Protein AF-A0A0Q9XT95-F1 (afdb_monomer_lite)

Secondary structure (DSSP, 8-state):
-HHHHHHHHHHH--PPPPTT----HHHHHHHHHHHHHHHHHHHHHTTT-S-HHHHHHHHHHHHH---S------

InterPro domains:
  IPR039532 Transcriptional regulator TetR, C-terminal, Firmicutes type [PF14278] (3-63)

Radius of gyration: 14.27 Å; chains: 1; bounding box: 34×25×33 Å

Organism: NCBI:txid217031

Foldseek 3Di:
DLVVLLVVQVVPDDDDDDPPDPDDVSVVSSVLSVVVVVVVVVCVVVVVPDPPVVVVVVSVCVVPDDDPDDDDDD

Sequence (74 aa):
MAKAIEELFIEEYQYELEEGTNLDPKWLYIYRSHGIAGLVIRWIEDGFTPSPYYMSEQIIKLMLTTTEVFRVKN

Structure (mmCIF, N/CA/C/O backbone):
data_AF-A0A0Q9XT95-F1
#
_entry.id   AF-A0A0Q9XT95-F1
#
loop_
_atom_site.group_PDB
_atom_site.id
_atom_site.type_symbol
_atom_site.label_atom_id
_atom_site.label_alt_id
_atom_site.label_comp_id
_atom_site.label_asym_id
_atom_site.label_entity_id
_atom_site.label_seq_id
_atom_site.pdbx_PDB_ins_code
_atom_site.Cartn_x
_ato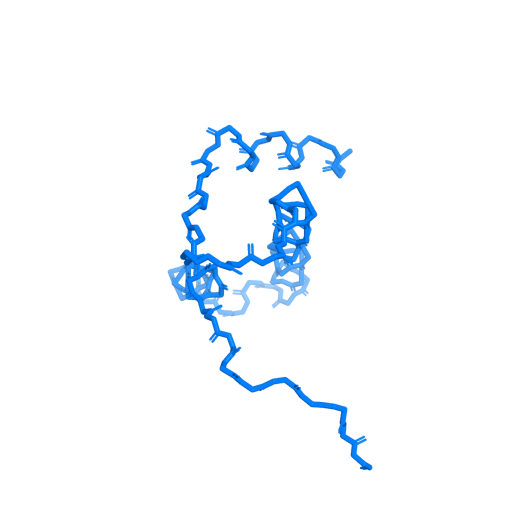m_site.Cartn_y
_atom_site.Cartn_z
_atom_site.occupancy
_atom_site.B_iso_or_equiv
_atom_site.auth_seq_id
_atom_site.auth_comp_id
_atom_site.auth_asym_id
_atom_site.auth_atom_id
_atom_site.pdbx_PDB_model_num
ATOM 1 N N . MET A 1 1 ? 14.191 -8.487 5.972 1.00 61.66 1 MET A N 1
ATOM 2 C CA . MET A 1 1 ? 13.657 -7.616 4.901 1.00 61.66 1 MET A CA 1
ATOM 3 C C . MET A 1 1 ? 12.241 -7.160 5.212 1.00 61.66 1 MET A C 1
ATOM 5 O O . MET A 1 1 ? 12.081 -5.969 5.398 1.00 61.66 1 MET A O 1
ATOM 9 N N . ALA A 1 2 ? 11.272 -8.069 5.392 1.00 72.19 2 ALA A N 1
ATOM 10 C CA . ALA A 1 2 ? 9.891 -7.742 5.791 1.00 72.19 2 ALA A CA 1
ATOM 11 C C . ALA A 1 2 ? 9.790 -6.706 6.934 1.00 72.19 2 ALA A C 1
ATOM 13 O O . ALA A 1 2 ? 9.243 -5.629 6.744 1.00 72.19 2 ALA A O 1
ATOM 14 N N . LYS A 1 3 ? 10.445 -6.981 8.068 1.00 80.44 3 LYS A N 1
ATOM 15 C CA . LYS A 1 3 ? 10.425 -6.099 9.244 1.00 80.44 3 LYS A CA 1
ATOM 16 C C . LYS A 1 3 ? 11.029 -4.702 9.015 1.00 80.44 3 LYS A C 1
ATOM 18 O O . LYS A 1 3 ? 10.527 -3.734 9.557 1.00 80.44 3 LYS A O 1
ATOM 23 N N . ALA A 1 4 ? 12.067 -4.589 8.184 1.00 83.75 4 ALA A N 1
ATOM 24 C CA . ALA A 1 4 ? 12.694 -3.296 7.894 1.00 83.75 4 ALA A CA 1
ATOM 25 C C . ALA A 1 4 ? 11.797 -2.410 7.011 1.00 83.75 4 ALA A C 1
ATOM 27 O O . ALA A 1 4 ? 11.773 -1.197 7.169 1.00 83.75 4 ALA A O 1
ATOM 28 N N . ILE A 1 5 ? 11.040 -3.022 6.093 1.00 81.94 5 ILE A N 1
ATOM 29 C CA . ILE A 1 5 ? 10.040 -2.316 5.280 1.00 81.94 5 ILE A CA 1
ATOM 30 C C . ILE A 1 5 ? 8.899 -1.819 6.170 1.00 81.94 5 ILE A C 1
ATOM 32 O O . ILE A 1 5 ? 8.450 -0.692 6.003 1.00 81.94 5 ILE A O 1
ATOM 36 N N . GLU A 1 6 ? 8.455 -2.635 7.128 1.00 84.81 6 GLU A N 1
ATOM 37 C CA . GLU A 1 6 ? 7.443 -2.237 8.111 1.00 84.81 6 GLU A CA 1
ATOM 38 C C . GLU A 1 6 ? 7.918 -1.059 8.975 1.00 84.81 6 GLU A C 1
ATOM 40 O O . GLU A 1 6 ? 7.165 -0.109 9.158 1.00 84.81 6 GLU A O 1
ATOM 45 N N . GLU A 1 7 ? 9.158 -1.100 9.472 1.00 87.12 7 GLU A N 1
ATOM 46 C CA . GLU A 1 7 ? 9.754 -0.030 10.287 1.00 87.12 7 GLU A CA 1
ATOM 47 C C . GLU A 1 7 ? 9.811 1.295 9.517 1.00 87.12 7 GLU A C 1
ATOM 49 O O . GLU A 1 7 ? 9.244 2.281 9.980 1.00 87.12 7 GLU A O 1
ATOM 54 N N . LEU A 1 8 ? 10.364 1.293 8.297 1.00 86.06 8 LEU A N 1
ATOM 55 C CA . LEU A 1 8 ? 10.369 2.475 7.424 1.00 86.06 8 LEU A CA 1
ATOM 56 C C . LEU A 1 8 ? 8.954 2.995 7.156 1.00 86.06 8 LEU A C 1
ATOM 58 O O . LEU A 1 8 ? 8.709 4.196 7.139 1.00 86.06 8 LEU A O 1
ATOM 62 N N . PHE A 1 9 ? 8.002 2.087 6.946 1.00 86.94 9 PHE A N 1
ATOM 63 C CA . PHE A 1 9 ? 6.627 2.464 6.663 1.00 86.94 9 PHE A CA 1
ATOM 64 C C . PHE A 1 9 ? 5.956 3.148 7.867 1.00 86.94 9 PHE A C 1
ATOM 66 O O . PHE A 1 9 ? 5.203 4.102 7.694 1.00 86.94 9 PHE A O 1
ATOM 73 N N . ILE A 1 10 ? 6.219 2.668 9.083 1.00 86.25 10 ILE A N 1
ATOM 74 C CA . ILE A 1 10 ? 5.683 3.245 10.325 1.00 86.25 10 ILE A CA 1
ATOM 75 C C . ILE A 1 10 ? 6.354 4.586 10.654 1.00 86.25 10 ILE A C 1
ATOM 77 O O . ILE A 1 10 ? 5.705 5.461 11.218 1.00 86.25 10 ILE A O 1
ATOM 81 N N . GLU A 1 11 ? 7.633 4.754 10.315 1.00 89.00 11 GLU A N 1
ATOM 82 C CA . GLU A 1 11 ? 8.361 6.013 10.518 1.00 89.00 11 GLU A CA 1
ATOM 83 C C . GLU A 1 11 ? 7.871 7.130 9.585 1.00 89.00 11 GLU A C 1
ATOM 85 O O . GLU A 1 11 ? 7.786 8.284 10.001 1.00 89.00 11 GLU A O 1
ATOM 90 N N . GLU A 1 12 ? 7.523 6.791 8.343 1.00 87.06 12 GLU A N 1
ATOM 91 C CA . GLU A 1 12 ? 7.197 7.772 7.299 1.00 87.06 12 GLU A CA 1
ATOM 92 C C . GLU A 1 12 ? 5.699 8.096 7.193 1.00 87.06 12 GLU A C 1
ATOM 94 O O . GLU A 1 12 ? 5.327 9.161 6.694 1.00 87.06 12 GLU A O 1
ATOM 99 N N . TYR A 1 13 ? 4.815 7.192 7.627 1.00 86.62 13 TYR A N 1
ATOM 100 C CA . TYR A 1 13 ? 3.382 7.309 7.361 1.00 86.62 13 TYR A CA 1
ATOM 101 C C . TYR A 1 13 ? 2.526 7.161 8.613 1.00 86.62 13 TYR A C 1
ATOM 103 O O . TYR A 1 13 ? 2.748 6.298 9.458 1.00 86.62 13 TYR A O 1
ATOM 111 N N . GLN A 1 14 ? 1.454 7.950 8.659 1.00 88.06 14 GLN A N 1
ATOM 112 C CA . GLN A 1 14 ? 0.408 7.852 9.666 1.00 88.06 14 GLN A CA 1
ATOM 113 C C . GLN A 1 14 ? -0.965 7.777 8.988 1.00 88.06 14 GLN A C 1
ATOM 115 O O . GLN A 1 14 ? -1.267 8.559 8.089 1.00 88.06 14 GLN A O 1
ATOM 120 N N . TYR A 1 15 ? -1.804 6.840 9.429 1.00 85.12 15 TYR A N 1
ATOM 121 C CA . TYR A 1 15 ? -3.208 6.759 9.037 1.00 85.12 15 TYR A CA 1
ATOM 122 C C . TYR A 1 15 ? -4.111 7.391 10.081 1.00 85.12 15 TYR A C 1
ATOM 124 O O . TYR A 1 15 ? -4.006 7.103 11.274 1.00 85.12 15 TYR A O 1
ATOM 132 N N . GLU A 1 16 ? -5.061 8.170 9.588 1.00 87.75 16 GLU A N 1
ATOM 133 C CA . GLU A 1 16 ? -6.234 8.601 10.331 1.00 87.75 16 GLU A CA 1
ATOM 134 C C . GLU A 1 16 ? -7.405 7.717 9.898 1.00 87.75 16 GLU A C 1
ATOM 136 O O . GLU A 1 16 ? -7.669 7.559 8.704 1.00 87.75 16 GLU A O 1
ATOM 141 N N . LEU A 1 17 ? -8.054 7.072 10.866 1.00 86.81 17 LEU A N 1
ATOM 142 C CA . LEU A 1 17 ? -9.203 6.202 10.627 1.00 86.81 17 LEU A CA 1
ATOM 143 C C . LEU A 1 17 ? -10.485 6.943 10.996 1.00 86.81 17 LEU A C 1
ATOM 145 O O . LEU A 1 17 ? -10.496 7.732 11.940 1.00 86.81 17 LEU A O 1
ATOM 149 N N . GLU A 1 18 ? -11.564 6.657 10.272 1.00 87.31 18 GLU A N 1
ATOM 150 C CA . GLU A 1 18 ? -12.880 7.215 10.577 1.00 87.31 18 GLU A CA 1
ATOM 151 C C . GLU A 1 18 ? -13.335 6.814 11.985 1.00 87.31 18 GLU A C 1
ATOM 153 O O . GLU A 1 18 ? -13.057 5.705 12.464 1.00 87.31 18 GLU A O 1
ATOM 158 N N . GLU A 1 19 ? -14.060 7.712 12.651 1.00 85.31 19 GLU A N 1
ATOM 159 C CA . GLU A 1 19 ? -14.592 7.464 13.987 1.00 85.31 19 GLU A CA 1
ATOM 160 C C . GLU A 1 19 ? -15.513 6.231 13.985 1.00 85.31 19 GLU A C 1
ATOM 162 O O . GLU A 1 19 ? -16.379 6.074 13.127 1.00 85.31 19 GLU A O 1
ATOM 167 N N . GLY A 1 20 ? -15.304 5.321 14.941 1.00 86.88 20 GLY A N 1
ATOM 168 C CA . GLY A 1 20 ? -16.033 4.050 15.010 1.00 86.88 20 GLY A CA 1
ATOM 169 C C . GLY A 1 20 ? -15.427 2.906 14.185 1.00 86.88 20 GLY A C 1
ATOM 170 O O . GLY A 1 20 ? -15.929 1.783 14.260 1.00 86.88 20 GLY A O 1
ATOM 171 N N . THR A 1 21 ? -14.324 3.135 13.460 1.00 88.94 21 THR A N 1
ATOM 172 C CA . THR A 1 21 ? -13.574 2.056 12.798 1.00 88.94 21 THR A CA 1
ATOM 173 C C . THR A 1 21 ? -13.029 1.069 13.836 1.00 88.94 21 THR A C 1
ATOM 175 O O . THR A 1 21 ? -12.152 1.403 14.630 1.00 88.94 21 THR A O 1
ATOM 178 N N . ASN A 1 22 ? -13.509 -0.177 13.807 1.00 91.19 22 ASN A N 1
ATOM 179 C CA . ASN A 1 22 ? -12.992 -1.267 14.639 1.00 91.19 22 ASN A CA 1
ATOM 180 C C . ASN A 1 22 ? -11.905 -2.054 13.886 1.00 91.19 22 ASN A C 1
ATOM 182 O O . ASN A 1 22 ? -12.147 -3.149 13.375 1.00 91.19 22 ASN A O 1
ATOM 186 N N . LEU A 1 23 ? -10.718 -1.459 13.775 1.00 90.50 23 LEU A N 1
ATOM 187 C CA . LEU A 1 23 ? -9.544 -2.051 13.137 1.00 90.50 23 LEU A CA 1
ATOM 188 C C . LEU A 1 23 ? -8.304 -1.720 13.964 1.00 90.50 23 LEU A C 1
ATOM 190 O O . LEU A 1 23 ? -8.093 -0.564 14.317 1.00 90.50 23 LEU A O 1
ATOM 194 N N . ASP A 1 24 ? -7.462 -2.717 14.230 1.00 90.56 24 ASP A N 1
ATOM 195 C CA . ASP A 1 24 ? -6.149 -2.479 14.832 1.00 90.56 24 ASP A CA 1
ATOM 196 C C . ASP A 1 24 ? -5.203 -1.888 13.767 1.00 90.56 24 ASP A C 1
ATOM 198 O O . ASP A 1 24 ? -4.888 -2.574 12.780 1.00 90.56 24 ASP A O 1
ATOM 202 N N . PRO A 1 25 ? -4.721 -0.640 13.948 1.00 87.19 25 PRO A N 1
ATOM 203 C CA . PRO A 1 25 ? -3.856 0.016 12.977 1.00 87.19 25 PRO A CA 1
ATOM 204 C C . PRO A 1 25 ? -2.596 -0.790 12.669 1.00 87.19 25 PRO A C 1
ATOM 206 O O . PRO A 1 25 ? -2.141 -0.779 11.528 1.00 87.19 25 PRO A O 1
ATOM 209 N N . LYS A 1 26 ? -2.053 -1.549 13.631 1.00 88.31 26 LYS A N 1
ATOM 210 C CA . LYS A 1 26 ? -0.847 -2.365 13.432 1.00 88.31 26 LYS A CA 1
ATOM 211 C C . LYS A 1 26 ? -0.981 -3.283 12.219 1.00 88.31 26 LYS A C 1
ATOM 213 O O . LYS A 1 26 ? -0.080 -3.340 11.384 1.00 88.31 26 LYS A O 1
ATOM 218 N N . TRP A 1 27 ? -2.103 -3.993 12.105 1.00 90.69 27 TRP A N 1
ATOM 219 C CA . TRP A 1 27 ? -2.327 -4.910 10.988 1.00 90.69 27 TRP A CA 1
ATOM 220 C C . TRP A 1 27 ? -2.558 -4.166 9.675 1.00 90.69 27 TRP A C 1
ATOM 222 O O . TRP A 1 27 ? -2.147 -4.664 8.629 1.00 90.69 27 TRP A O 1
ATOM 232 N N . LEU A 1 28 ? -3.134 -2.961 9.720 1.00 89.62 28 LEU A N 1
ATOM 233 C CA . LEU A 1 28 ? -3.274 -2.099 8.547 1.00 89.62 28 LEU A CA 1
ATOM 234 C C . LEU A 1 28 ? -1.910 -1.648 8.002 1.00 89.62 28 LEU A C 1
ATOM 236 O O . LEU A 1 28 ? -1.679 -1.753 6.796 1.00 89.62 28 LEU A O 1
ATOM 240 N N . TYR A 1 29 ? -0.999 -1.190 8.869 1.00 89.69 29 TYR A N 1
ATOM 241 C CA . TYR A 1 29 ? 0.365 -0.803 8.480 1.00 89.69 29 TYR A CA 1
ATOM 242 C C . TYR A 1 29 ? 1.132 -1.986 7.880 1.00 89.69 29 TYR A C 1
ATOM 244 O O . TYR A 1 29 ? 1.721 -1.859 6.806 1.00 89.69 29 TYR A O 1
ATOM 252 N N . ILE A 1 30 ? 1.071 -3.159 8.522 1.00 90.38 30 ILE A N 1
ATOM 253 C CA . ILE A 1 30 ? 1.701 -4.385 8.009 1.00 90.38 30 ILE A CA 1
ATOM 254 C C . ILE A 1 30 ? 1.113 -4.746 6.637 1.00 90.38 30 ILE A C 1
ATOM 256 O O . ILE A 1 30 ? 1.852 -4.906 5.671 1.00 90.38 30 ILE A O 1
ATOM 260 N N . TYR A 1 31 ? -0.213 -4.812 6.508 1.00 91.00 31 TYR A N 1
ATOM 261 C CA . TYR A 1 31 ? -0.871 -5.153 5.246 1.00 91.00 31 TYR A CA 1
ATOM 262 C C . TYR A 1 31 ? -0.473 -4.212 4.098 1.00 91.00 31 TYR A C 1
ATOM 264 O O . TYR A 1 31 ? -0.096 -4.675 3.020 1.00 91.00 31 TYR A O 1
ATOM 272 N N . ARG A 1 32 ? -0.517 -2.893 4.324 1.00 91.12 32 ARG A N 1
ATOM 273 C CA . ARG A 1 32 ? -0.227 -1.901 3.277 1.00 91.12 32 ARG A CA 1
ATOM 274 C C . ARG A 1 32 ? 1.255 -1.837 2.913 1.00 91.12 32 ARG A C 1
ATOM 276 O O . ARG A 1 32 ? 1.568 -1.768 1.726 1.00 91.12 32 ARG A O 1
ATOM 283 N N . SER A 1 33 ? 2.157 -1.922 3.891 1.00 91.12 33 SER A N 1
ATOM 284 C CA . SER A 1 33 ? 3.605 -1.937 3.635 1.00 91.12 33 SER A CA 1
ATOM 285 C C . SER A 1 33 ? 4.020 -3.138 2.776 1.00 91.12 33 SER A C 1
ATOM 287 O O . SER A 1 33 ? 4.708 -2.970 1.766 1.00 91.12 33 SER A O 1
ATOM 289 N N . HIS A 1 34 ? 3.515 -4.336 3.093 1.00 92.62 34 HIS A N 1
ATOM 290 C CA . HIS A 1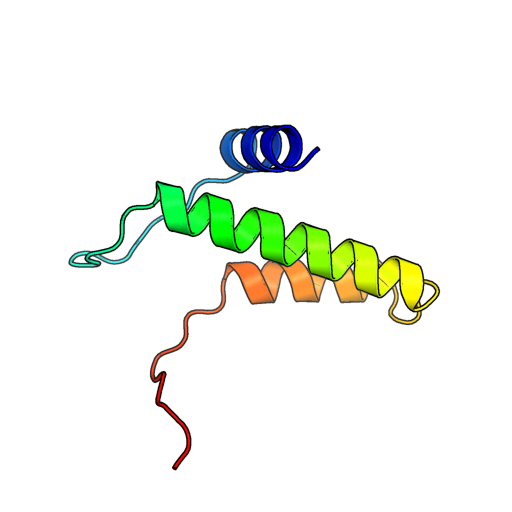 34 ? 3.747 -5.536 2.281 1.00 92.62 34 HIS A CA 1
ATOM 291 C C . HIS A 1 34 ? 3.088 -5.454 0.905 1.00 92.62 34 HIS A C 1
ATOM 293 O O . HIS A 1 34 ? 3.695 -5.867 -0.083 1.00 92.62 34 HIS A O 1
ATOM 299 N N . GLY A 1 35 ? 1.883 -4.887 0.815 1.00 92.25 35 GLY A N 1
ATOM 300 C CA . GLY A 1 35 ? 1.199 -4.659 -0.458 1.00 92.25 35 GLY A CA 1
ATOM 301 C C . GLY A 1 35 ? 2.010 -3.777 -1.412 1.00 92.25 35 GLY A C 1
ATOM 302 O O . GLY A 1 35 ? 2.197 -4.141 -2.573 1.00 92.25 35 GLY A O 1
ATOM 303 N N . ILE A 1 36 ? 2.557 -2.660 -0.918 1.00 92.50 36 ILE A N 1
ATOM 304 C CA . ILE A 1 36 ? 3.419 -1.775 -1.717 1.00 92.50 36 ILE A CA 1
ATOM 305 C C . ILE A 1 36 ? 4.713 -2.481 -2.111 1.00 92.50 36 ILE A C 1
ATOM 307 O O . ILE A 1 36 ? 5.102 -2.423 -3.276 1.00 92.50 36 ILE A O 1
ATOM 311 N N . ALA A 1 37 ? 5.376 -3.164 -1.174 1.00 92.19 37 ALA A N 1
ATOM 312 C CA . ALA A 1 37 ? 6.608 -3.887 -1.476 1.00 92.19 37 ALA A CA 1
ATOM 313 C C . ALA A 1 37 ? 6.390 -4.930 -2.582 1.00 92.19 37 ALA A C 1
ATOM 315 O O . ALA A 1 37 ? 7.163 -4.988 -3.538 1.00 92.19 37 ALA A O 1
ATOM 316 N N . GLY A 1 38 ? 5.301 -5.699 -2.497 1.00 93.88 38 GLY A N 1
ATOM 317 C CA . GLY A 1 38 ? 4.906 -6.652 -3.533 1.00 93.88 38 GLY A CA 1
ATOM 318 C C . GLY A 1 38 ? 4.625 -5.982 -4.879 1.00 93.88 38 GLY A C 1
ATOM 319 O O . GLY A 1 38 ? 5.085 -6.471 -5.910 1.00 93.88 38 GLY A O 1
ATOM 320 N N . LEU A 1 39 ? 3.934 -4.837 -4.881 1.00 95.06 39 LEU A N 1
ATOM 321 C CA . LEU A 1 39 ? 3.663 -4.066 -6.097 1.00 95.06 39 LEU A CA 1
ATOM 322 C C . LEU A 1 39 ? 4.956 -3.574 -6.762 1.00 95.06 39 LEU A C 1
ATOM 324 O O . LEU A 1 39 ? 5.109 -3.710 -7.974 1.00 95.06 39 LEU A O 1
ATOM 328 N N . VAL A 1 40 ? 5.896 -3.035 -5.982 1.00 93.31 40 VAL A N 1
ATOM 329 C CA . VAL A 1 40 ? 7.191 -2.562 -6.490 1.00 93.31 40 VAL A CA 1
ATOM 330 C C . VAL A 1 40 ? 8.004 -3.723 -7.060 1.00 93.31 40 VAL A C 1
ATOM 332 O O . VAL A 1 40 ? 8.549 -3.591 -8.152 1.00 93.31 40 VAL A O 1
ATOM 335 N N . ILE A 1 41 ? 8.042 -4.874 -6.380 1.00 94.75 41 ILE A N 1
ATOM 336 C CA . ILE A 1 41 ? 8.715 -6.078 -6.890 1.00 94.75 41 ILE A CA 1
ATOM 337 C C . ILE A 1 41 ? 8.091 -6.521 -8.217 1.00 94.75 41 ILE A C 1
ATOM 339 O O . ILE A 1 41 ? 8.818 -6.709 -9.188 1.00 94.75 41 ILE A O 1
ATOM 343 N N . ARG A 1 42 ? 6.759 -6.613 -8.307 1.00 96.56 42 ARG A N 1
ATOM 344 C CA . ARG A 1 42 ? 6.075 -6.976 -9.557 1.00 96.56 42 ARG A CA 1
ATOM 345 C C . ARG A 1 42 ? 6.369 -5.983 -10.680 1.00 96.56 42 ARG A C 1
ATOM 347 O O . ARG A 1 42 ? 6.611 -6.389 -11.809 1.00 96.56 42 ARG A O 1
ATOM 354 N N . TRP A 1 43 ? 6.402 -4.690 -10.368 1.00 96.88 43 TRP A N 1
ATOM 355 C CA . TRP A 1 43 ? 6.735 -3.647 -11.335 1.00 96.88 43 TRP A CA 1
ATOM 356 C C . TRP A 1 43 ? 8.176 -3.764 -11.856 1.00 96.88 43 TRP A C 1
ATOM 358 O O . TRP A 1 43 ? 8.406 -3.570 -13.051 1.00 96.88 43 TRP A O 1
ATOM 368 N N . ILE A 1 44 ? 9.129 -4.141 -10.993 1.00 96.06 44 ILE A N 1
ATOM 369 C CA . ILE A 1 44 ? 10.506 -4.480 -11.385 1.00 96.06 44 ILE A CA 1
ATOM 370 C C . ILE A 1 44 ? 10.514 -5.714 -12.299 1.00 96.06 44 ILE A C 1
ATOM 372 O O . ILE A 1 44 ? 11.156 -5.695 -13.348 1.00 96.06 44 ILE A O 1
ATOM 376 N N . GLU A 1 45 ? 9.794 -6.775 -11.929 1.00 96.75 45 GLU A N 1
ATOM 377 C CA . GLU A 1 45 ? 9.689 -8.014 -12.715 1.00 96.75 45 GLU A CA 1
ATOM 378 C C . GLU A 1 45 ? 9.040 -7.791 -14.090 1.00 96.75 45 GLU A C 1
ATOM 380 O O . GLU A 1 45 ? 9.406 -8.454 -15.057 1.00 96.75 45 GLU A O 1
ATOM 385 N N . ASP A 1 46 ? 8.124 -6.827 -14.194 1.00 95.75 46 ASP A N 1
ATOM 386 C CA . ASP A 1 46 ? 7.522 -6.357 -1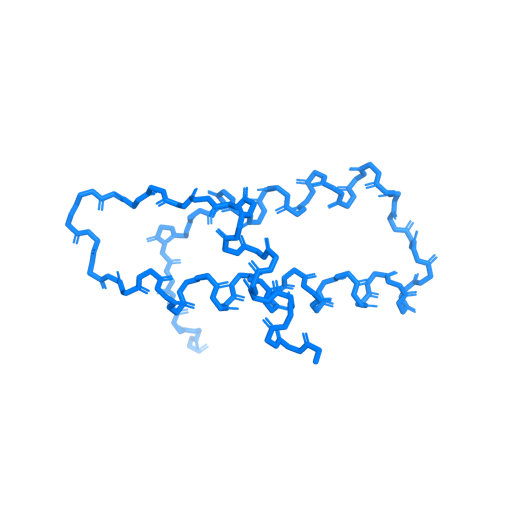5.448 1.00 95.75 46 ASP A CA 1
ATOM 387 C C . ASP A 1 46 ? 8.425 -5.383 -16.228 1.00 95.75 46 ASP A C 1
ATOM 389 O O . ASP A 1 46 ? 7.976 -4.733 -17.175 1.00 95.75 46 ASP A O 1
ATOM 393 N N . GLY A 1 47 ? 9.696 -5.239 -15.840 1.00 96.75 47 GLY A N 1
ATOM 394 C CA . GLY A 1 47 ? 10.679 -4.416 -16.545 1.00 96.75 47 GLY A CA 1
ATOM 395 C C . GLY A 1 47 ? 10.392 -2.918 -16.474 1.00 96.75 47 GLY A C 1
ATOM 396 O O . GLY A 1 47 ? 10.725 -2.192 -17.407 1.00 96.75 47 GLY A O 1
ATOM 397 N N . PHE A 1 48 ? 9.745 -2.456 -15.399 1.00 94.38 48 PHE A N 1
ATOM 398 C CA . PHE A 1 48 ? 9.293 -1.074 -15.232 1.00 94.38 48 PHE A CA 1
ATOM 399 C C . PHE A 1 48 ? 8.383 -0.581 -16.370 1.00 94.38 48 PHE A C 1
ATOM 401 O O . PHE A 1 48 ? 8.480 0.569 -16.791 1.00 94.38 48 PHE A O 1
ATOM 408 N N . THR A 1 49 ? 7.499 -1.449 -16.882 1.00 95.62 49 THR A N 1
ATOM 409 C CA . THR A 1 49 ? 6.665 -1.141 -18.058 1.00 95.62 49 THR A CA 1
ATOM 410 C C . THR A 1 49 ? 5.847 0.161 -17.901 1.00 95.62 49 THR A C 1
ATOM 412 O O . THR A 1 49 ? 5.960 1.036 -18.763 1.00 95.62 49 THR A O 1
ATOM 415 N N . PRO A 1 50 ? 5.050 0.372 -16.830 1.00 94.75 50 PRO A N 1
ATOM 416 C CA . PRO A 1 50 ? 4.514 1.699 -16.528 1.00 94.75 5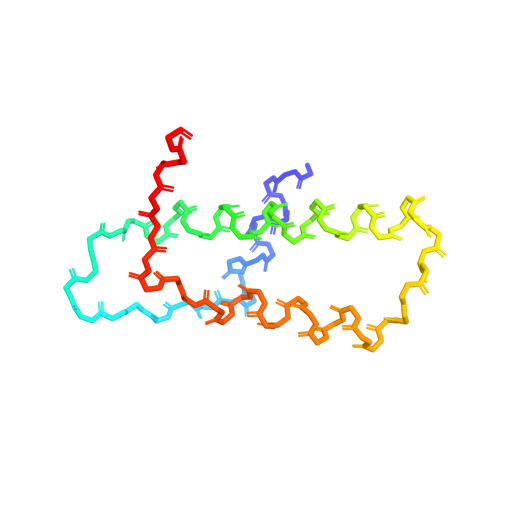0 PRO A CA 1
ATOM 417 C C . PRO A 1 50 ? 5.609 2.670 -16.077 1.00 94.75 50 PRO A C 1
ATOM 419 O O . PRO A 1 50 ? 6.534 2.277 -15.368 1.00 94.75 50 PRO A O 1
ATOM 422 N N . SER A 1 51 ? 5.472 3.957 -16.411 1.00 96.81 51 SER A N 1
ATOM 423 C CA . SER A 1 51 ? 6.455 4.966 -16.002 1.00 96.81 51 SER A CA 1
ATOM 424 C C . SER A 1 51 ? 6.522 5.127 -14.473 1.00 96.81 51 SER A C 1
ATOM 426 O O . SER A 1 51 ? 5.508 4.947 -13.789 1.00 96.81 51 SER A O 1
ATOM 428 N N . PRO A 1 52 ? 7.675 5.543 -13.914 1.00 96.06 52 PRO A N 1
ATOM 429 C CA . PRO A 1 52 ? 7.792 5.804 -12.479 1.00 96.06 52 PRO A CA 1
ATOM 430 C C . PRO A 1 52 ? 6.794 6.825 -11.946 1.00 96.06 52 PRO A C 1
ATOM 432 O O . PRO A 1 52 ? 6.229 6.629 -10.873 1.00 96.06 52 PRO A O 1
ATOM 435 N N . TYR A 1 53 ? 6.524 7.874 -12.726 1.00 97.25 53 TYR A N 1
ATOM 436 C CA . TYR A 1 53 ? 5.511 8.867 -12.385 1.00 97.25 53 TYR A CA 1
ATOM 437 C C . TYR A 1 53 ? 4.129 8.220 -12.246 1.00 97.25 53 TYR A C 1
ATOM 439 O O . TYR A 1 53 ? 3.496 8.342 -11.200 1.00 97.25 53 TYR A O 1
ATOM 447 N N . TYR A 1 54 ? 3.709 7.434 -13.242 1.00 96.88 54 TYR A N 1
ATOM 448 C CA . TYR A 1 54 ? 2.434 6.728 -13.177 1.00 96.88 54 TYR A CA 1
ATOM 449 C C . TYR A 1 54 ? 2.362 5.796 -11.962 1.00 96.88 54 TYR A C 1
ATOM 451 O O . TYR A 1 54 ? 1.376 5.826 -11.227 1.00 96.88 54 TYR A O 1
ATOM 459 N N . MET A 1 55 ? 3.404 4.993 -11.717 1.00 96.31 55 MET A N 1
ATOM 460 C CA . MET A 1 55 ? 3.391 4.037 -10.609 1.00 96.31 55 MET A CA 1
ATOM 461 C C . MET A 1 55 ? 3.356 4.734 -9.244 1.00 96.31 55 MET A C 1
ATOM 463 O O . MET A 1 55 ? 2.630 4.288 -8.358 1.00 96.31 55 MET A O 1
ATOM 467 N N . SER A 1 56 ? 4.057 5.862 -9.082 1.00 93.88 56 SER A N 1
ATOM 468 C CA . SER A 1 56 ? 3.973 6.662 -7.853 1.00 93.88 56 SER A CA 1
ATOM 469 C C . SER A 1 56 ? 2.554 7.170 -7.586 1.00 93.88 56 SER A C 1
ATOM 471 O O . SER A 1 56 ? 2.065 7.059 -6.461 1.00 93.88 56 SER A O 1
ATOM 473 N N . GLU A 1 57 ? 1.843 7.631 -8.620 1.00 96.75 57 GLU A N 1
ATOM 474 C CA . GLU A 1 57 ? 0.446 8.043 -8.480 1.00 96.75 57 GLU A CA 1
ATOM 475 C C . GLU A 1 57 ? -0.466 6.867 -8.124 1.00 96.75 57 GLU A C 1
ATOM 477 O O . GLU A 1 57 ? -1.368 7.020 -7.299 1.00 96.75 57 GLU A O 1
ATOM 482 N N . GLN A 1 58 ? -0.252 5.692 -8.730 1.00 95.88 58 GLN A N 1
ATOM 483 C CA . GLN A 1 58 ? -1.036 4.498 -8.406 1.00 95.88 58 GLN A CA 1
ATOM 484 C C . GLN A 1 58 ? -0.812 4.049 -6.964 1.00 95.88 58 GLN A C 1
ATOM 486 O O . GLN A 1 58 ? -1.783 3.738 -6.279 1.00 95.88 58 GLN A O 1
ATOM 491 N N . ILE A 1 59 ? 0.434 4.062 -6.481 1.00 93.25 59 ILE A N 1
ATOM 492 C CA . ILE A 1 59 ? 0.751 3.736 -5.087 1.00 93.25 59 ILE A CA 1
ATOM 493 C C . ILE A 1 59 ? -0.023 4.667 -4.156 1.00 93.25 59 ILE A C 1
ATOM 495 O O . ILE A 1 59 ? -0.779 4.180 -3.326 1.00 93.25 59 ILE A O 1
ATOM 499 N N . ILE A 1 60 ? 0.064 5.987 -4.338 1.00 92.19 60 ILE A N 1
ATOM 500 C CA . ILE A 1 60 ? -0.670 6.944 -3.491 1.00 92.19 60 ILE A CA 1
ATOM 501 C C . ILE A 1 60 ? -2.180 6.671 -3.530 1.00 92.19 60 ILE A C 1
ATOM 503 O O . ILE A 1 60 ? -2.828 6.623 -2.484 1.00 92.19 60 ILE A O 1
ATOM 507 N N . LYS A 1 61 ? -2.749 6.427 -4.717 1.00 93.75 61 LYS A N 1
ATOM 508 C CA . LYS A 1 61 ? -4.175 6.097 -4.863 1.00 93.75 61 LYS A CA 1
ATOM 509 C C . LYS A 1 61 ? -4.554 4.839 -4.085 1.00 93.75 61 LYS A C 1
ATOM 511 O O . LYS A 1 61 ? -5.558 4.862 -3.381 1.00 93.75 61 LYS A O 1
ATOM 516 N N . LEU A 1 62 ? -3.756 3.773 -4.145 1.00 91.81 62 LEU A N 1
ATOM 517 C CA . LEU A 1 62 ? -4.000 2.542 -3.382 1.00 91.81 62 LEU A CA 1
ATOM 518 C C . LEU A 1 62 ? -3.984 2.785 -1.866 1.00 91.81 62 LEU A C 1
ATOM 520 O O . LEU A 1 62 ? -4.760 2.174 -1.135 1.00 91.81 62 LEU A O 1
ATOM 524 N N . MET A 1 63 ? -3.145 3.708 -1.400 1.00 88.81 63 MET A N 1
ATOM 525 C CA . MET A 1 63 ? -3.026 4.053 0.020 1.00 88.81 63 MET A CA 1
ATOM 526 C C . MET A 1 63 ? -4.203 4.873 0.543 1.00 88.81 63 MET A C 1
ATOM 528 O O . MET A 1 63 ? -4.546 4.782 1.722 1.00 88.81 63 MET A O 1
ATOM 532 N N . LEU A 1 64 ? -4.843 5.650 -0.326 1.00 88.50 64 LEU A N 1
ATOM 533 C CA . LEU A 1 64 ? -5.985 6.491 0.029 1.00 88.50 64 LEU A CA 1
ATOM 534 C C . LEU A 1 64 ? -7.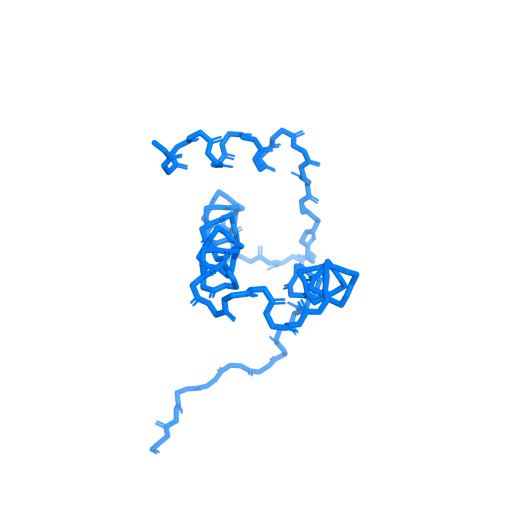334 5.831 -0.267 1.00 88.50 64 LEU A C 1
ATOM 536 O O . LEU A 1 64 ? -8.345 6.235 0.297 1.00 88.50 64 LEU A O 1
ATOM 540 N N . THR A 1 65 ? -7.369 4.818 -1.135 1.00 88.38 65 THR A N 1
ATOM 541 C CA . THR A 1 65 ? -8.624 4.170 -1.526 1.00 88.38 65 THR A CA 1
ATOM 542 C C . THR A 1 65 ? -9.216 3.391 -0.353 1.00 88.38 65 THR A C 1
ATOM 544 O O . THR A 1 65 ? -8.615 2.440 0.156 1.00 88.38 65 THR A O 1
ATOM 547 N N . THR A 1 66 ? -10.431 3.761 0.039 1.00 83.00 66 THR A N 1
ATOM 548 C CA . THR A 1 66 ? -11.311 2.975 0.905 1.00 83.00 66 THR A CA 1
ATOM 549 C C . THR A 1 66 ? -12.321 2.223 0.038 1.00 83.00 66 THR A C 1
ATOM 551 O O . THR A 1 66 ? -12.719 2.681 -1.032 1.00 83.00 66 THR A O 1
ATOM 554 N N . THR A 1 67 ? -12.685 1.005 0.441 1.00 85.06 67 THR A N 1
ATOM 555 C CA . THR A 1 67 ? -13.684 0.200 -0.278 1.00 85.06 67 THR A CA 1
ATOM 556 C C . THR A 1 67 ? -14.996 0.256 0.488 1.00 85.06 67 THR A C 1
ATOM 558 O O . THR A 1 67 ? -15.077 -0.289 1.583 1.00 85.06 67 THR A O 1
ATOM 561 N N . GLU A 1 68 ? -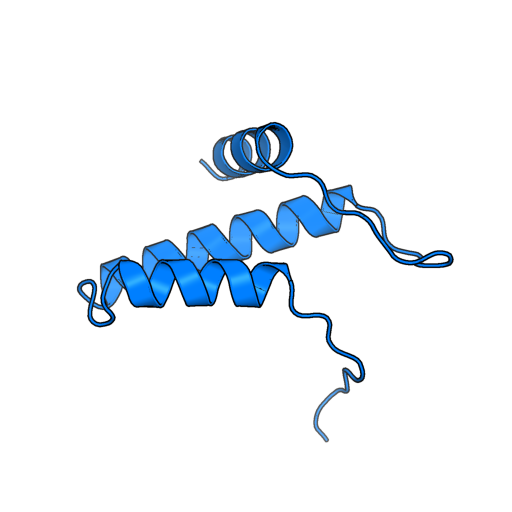16.021 0.879 -0.093 1.00 85.19 68 GLU A N 1
ATOM 562 C CA . GLU A 1 68 ? -17.344 0.997 0.541 1.00 85.19 68 GLU A CA 1
ATOM 563 C C . GLU A 1 68 ? -18.036 -0.362 0.707 1.00 85.19 68 GLU A C 1
ATOM 565 O O . GLU A 1 68 ? -18.716 -0.614 1.698 1.00 85.19 68 GLU A O 1
ATOM 570 N N . VAL A 1 69 ? -17.864 -1.260 -0.270 1.00 87.56 69 VAL A N 1
ATOM 571 C CA . VAL A 1 69 ? -18.512 -2.575 -0.281 1.00 87.56 69 VAL A CA 1
ATOM 572 C C . VAL A 1 69 ? -17.507 -3.653 -0.664 1.00 87.56 69 VAL A C 1
ATOM 574 O O . VAL A 1 69 ? -17.021 -3.696 -1.793 1.00 87.56 69 VAL A O 1
ATOM 577 N N . PHE A 1 70 ? -17.254 -4.580 0.257 1.00 86.94 70 PHE A N 1
ATOM 578 C CA . PHE A 1 70 ? -16.481 -5.794 0.007 1.00 86.94 70 PHE A CA 1
ATOM 579 C C . PHE A 1 70 ? -17.371 -7.022 0.220 1.00 86.94 70 PHE A C 1
ATOM 581 O O . PHE A 1 70 ? -17.994 -7.173 1.269 1.00 86.94 70 PHE A O 1
ATOM 588 N N . ARG A 1 71 ? -17.457 -7.902 -0.784 1.00 92.31 71 ARG A N 1
ATOM 589 C CA . ARG A 1 71 ? -18.286 -9.116 -0.733 1.00 92.31 71 ARG A CA 1
ATOM 590 C C . ARG A 1 71 ? -17.576 -10.301 -1.370 1.00 92.31 71 ARG A C 1
ATOM 592 O O . ARG A 1 71 ? -16.855 -10.140 -2.353 1.00 92.31 71 ARG A O 1
ATOM 599 N N . VAL A 1 72 ? -17.841 -11.493 -0.845 1.00 92.75 72 VAL A N 1
ATOM 600 C CA . VAL A 1 72 ? -17.421 -12.749 -1.474 1.00 92.75 72 VAL A CA 1
ATOM 601 C C . VAL A 1 72 ? -18.208 -12.921 -2.773 1.00 92.75 72 VAL A C 1
ATOM 603 O O . VAL A 1 72 ? -19.421 -12.710 -2.806 1.00 92.75 72 VAL A O 1
ATOM 606 N N . LYS A 1 73 ? -17.512 -13.247 -3.864 1.00 88.94 73 LYS A N 1
ATOM 607 C CA . LYS A 1 73 ? -18.153 -13.524 -5.151 1.00 88.94 73 LYS A CA 1
ATOM 608 C C . LYS A 1 73 ? -18.821 -14.906 -5.081 1.00 88.94 73 LYS A C 1
ATOM 610 O O . LYS A 1 73 ? -18.151 -15.857 -4.689 1.00 88.94 73 LYS A O 1
ATOM 615 N N . ASN A 1 74 ? -20.112 -14.976 -5.425 1.00 72.12 74 ASN A N 1
ATOM 616 C CA . ASN A 1 74 ? -20.869 -16.231 -5.559 1.00 72.12 74 ASN A CA 1
ATOM 617 C C . ASN A 1 74 ? -20.327 -17.100 -6.696 1.00 72.12 74 ASN A C 1
ATOM 619 O O . ASN A 1 74 ? -19.924 -16.509 -7.729 1.00 72.12 74 ASN A O 1
#

pLDDT: mean 89.75, std 6.07, range [61.66, 97.25]